Protein AF-A0A1V9V8P2-F1 (afdb_monomer_lite)

Secondary structure (DSSP, 8-state):
-------SS----B-IIIIIHHHHHTT---HHHHHHHHHHHHHTT--EEEEEEHHHHHHIIIII---HHHHHHHHHHHH-TTSEEEEEEEGGGBTSSSPPPHHHHHHHHHHHHHTT--EEEEE-TT--THHHHHHHHH-

pLDDT: mean 87.86, std 15.11, range [21.12, 96.44]

Sequence (139 aa):
MECETFTSGGRFFWRSFRDGFQSVFGGRVLMNDFFPAVEAARDAGITHFEFGGGARFQSLFFYLNENAFDMMDKFRSIVGPDANLQTLARGINTVMLDTGSRELIDLHAKMFAKHGTTTIRNFDALNDVQNLEYSAQCI

Radius of gyration: 15.53 Å; chains: 1; bounding box: 40×42×38 Å

Structure (mmCIF, N/CA/C/O backbone):
data_AF-A0A1V9V8P2-F1
#
_entry.id   AF-A0A1V9V8P2-F1
#
loop_
_atom_site.group_PDB
_atom_site.id
_atom_site.type_symbol
_atom_site.label_atom_id
_atom_site.label_alt_id
_atom_site.label_comp_id
_atom_site.label_asym_id
_atom_site.label_entity_id
_atom_site.label_seq_id
_atom_site.pdbx_PDB_ins_code
_atom_site.Cartn_x
_atom_site.Cartn_y
_atom_site.Cartn_z
_atom_site.occupancy
_atom_site.B_iso_or_equiv
_atom_site.auth_seq_id
_atom_site.auth_comp_id
_atom_site.auth_asym_id
_atom_site.auth_atom_id
_atom_site.pdbx_PDB_model_num
ATOM 1 N N . MET A 1 1 ? -25.149 -22.983 1.293 1.00 31.05 1 MET A N 1
ATOM 2 C CA . MET A 1 1 ? -23.988 -22.871 2.198 1.00 31.05 1 MET A CA 1
ATOM 3 C C . MET A 1 1 ? -22.923 -23.783 1.616 1.00 31.05 1 MET A C 1
ATOM 5 O O . MET A 1 1 ? -22.793 -24.921 2.038 1.00 31.05 1 MET A O 1
ATOM 9 N N . GLU A 1 2 ? -22.276 -23.339 0.540 1.00 21.12 2 GLU A N 1
ATOM 10 C CA . GLU A 1 2 ? -21.188 -24.092 -0.086 1.00 21.12 2 GLU A CA 1
ATOM 11 C C . GLU A 1 2 ? -19.892 -23.622 0.561 1.00 21.12 2 GLU A C 1
ATOM 13 O O . GLU A 1 2 ? -19.425 -22.505 0.358 1.00 21.12 2 GLU A O 1
ATOM 18 N N . CYS A 1 3 ? -19.386 -24.464 1.455 1.00 26.27 3 CYS A N 1
ATOM 19 C CA . CYS A 1 3 ? -18.026 -24.383 1.944 1.00 26.27 3 CYS A CA 1
ATOM 20 C C . CYS A 1 3 ? -17.151 -24.932 0.815 1.00 26.27 3 CYS A C 1
ATOM 22 O O . CYS A 1 3 ? -16.982 -26.145 0.700 1.00 26.27 3 CYS A O 1
ATOM 24 N N . GLU A 1 4 ? -16.677 -24.056 -0.073 1.00 28.08 4 GLU A N 1
ATOM 25 C CA . GLU A 1 4 ? -15.700 -24.451 -1.083 1.00 28.08 4 GLU A CA 1
ATOM 26 C C . GLU A 1 4 ? -14.378 -24.783 -0.388 1.00 28.08 4 GLU A C 1
ATOM 28 O O . GLU A 1 4 ? -13.627 -23.941 0.110 1.00 28.08 4 GLU A O 1
ATOM 33 N N . THR A 1 5 ? -14.147 -26.084 -0.311 1.00 28.73 5 THR A N 1
ATOM 34 C CA . THR A 1 5 ? -12.956 -26.749 0.183 1.00 28.73 5 THR A CA 1
ATOM 35 C C . THR A 1 5 ? -11.720 -26.365 -0.628 1.00 28.73 5 THR A C 1
ATOM 37 O O . THR A 1 5 ? -11.686 -26.542 -1.841 1.00 28.73 5 THR A O 1
ATOM 40 N N . PHE A 1 6 ? -10.696 -25.889 0.086 1.00 37.09 6 PHE A N 1
ATOM 41 C CA . PHE A 1 6 ? -9.257 -26.019 -0.187 1.00 37.09 6 PHE A CA 1
ATOM 42 C C . PHE A 1 6 ? -8.858 -26.572 -1.574 1.00 37.09 6 PHE A C 1
ATOM 44 O O . PHE A 1 6 ? -8.771 -27.781 -1.779 1.00 37.09 6 PHE A O 1
ATOM 51 N N . THR A 1 7 ? -8.477 -25.681 -2.493 1.00 39.59 7 THR A N 1
ATOM 52 C CA . THR A 1 7 ? -7.668 -26.034 -3.669 1.00 39.59 7 THR A CA 1
ATOM 53 C C . THR A 1 7 ? -6.216 -26.284 -3.249 1.00 39.59 7 THR A C 1
ATOM 55 O O . THR A 1 7 ? -5.583 -25.440 -2.613 1.00 39.59 7 THR A O 1
ATOM 58 N N . SER A 1 8 ? -5.688 -27.443 -3.627 1.00 41.25 8 SER A N 1
ATOM 59 C CA . SER A 1 8 ? -4.397 -28.054 -3.278 1.00 41.25 8 SER A CA 1
ATOM 60 C C . SER A 1 8 ? -3.145 -27.392 -3.888 1.00 41.25 8 SER A C 1
ATOM 62 O O . SER A 1 8 ? -2.219 -28.079 -4.313 1.00 41.25 8 SER A O 1
ATOM 64 N N . GLY A 1 9 ? -3.087 -26.062 -3.932 1.00 50.06 9 GLY A N 1
ATOM 65 C CA . GLY A 1 9 ? -1.909 -25.292 -4.336 1.00 50.06 9 GLY A CA 1
ATOM 66 C C . GLY A 1 9 ? -1.743 -24.109 -3.391 1.00 50.06 9 GLY A C 1
ATOM 67 O O . GLY A 1 9 ? -2.689 -23.347 -3.194 1.00 50.06 9 GLY A O 1
ATOM 68 N N . GLY A 1 10 ? -0.579 -23.969 -2.753 1.00 58.97 10 GLY A N 1
ATOM 69 C CA . GLY A 1 10 ? -0.328 -22.845 -1.852 1.00 58.97 10 GLY A CA 1
ATOM 70 C C . GLY A 1 10 ? -0.556 -21.520 -2.581 1.00 58.97 10 GLY A C 1
ATOM 71 O O . GLY A 1 10 ? 0.071 -21.265 -3.606 1.00 58.97 10 GLY A O 1
ATOM 72 N N . ARG A 1 11 ? -1.460 -20.676 -2.071 1.00 69.81 11 ARG A N 1
ATOM 73 C CA . ARG A 1 11 ? -1.644 -19.320 -2.598 1.00 69.81 11 ARG A CA 1
ATOM 74 C C . ARG A 1 11 ? -0.435 -18.482 -2.202 1.00 69.81 11 ARG A C 1
ATOM 76 O O . ARG A 1 11 ? -0.180 -18.284 -1.014 1.00 69.81 11 ARG A O 1
ATOM 83 N N . PHE A 1 12 ? 0.327 -18.036 -3.195 1.00 79.94 12 PHE A N 1
ATOM 84 C CA . PHE A 1 12 ? 1.513 -17.223 -2.969 1.00 79.94 12 PHE A CA 1
ATOM 85 C C . PHE A 1 12 ? 1.134 -15.748 -2.851 1.00 79.94 12 PHE A C 1
ATOM 87 O O . PHE A 1 12 ? 0.399 -15.217 -3.679 1.00 79.94 12 PHE A O 1
ATOM 94 N N . PHE A 1 13 ? 1.667 -15.093 -1.825 1.00 84.75 13 PHE A N 1
ATOM 95 C CA . PHE A 1 13 ? 1.448 -13.680 -1.547 1.00 84.75 13 PHE A CA 1
ATOM 96 C C . PHE A 1 13 ? 2.728 -12.891 -1.833 1.00 84.75 13 PHE A C 1
ATOM 98 O O . PHE A 1 13 ? 3.738 -13.053 -1.140 1.00 84.75 13 PHE A O 1
ATOM 105 N N . TRP A 1 14 ? 2.695 -12.037 -2.856 1.00 89.19 14 TRP A N 1
ATOM 106 C CA . TRP A 1 14 ? 3.872 -11.314 -3.328 1.00 89.19 14 TRP A CA 1
ATOM 107 C C . TRP A 1 14 ? 4.091 -10.005 -2.563 1.00 89.19 14 TRP A C 1
ATOM 109 O O . TRP A 1 14 ? 3.332 -9.052 -2.715 1.00 89.19 14 TRP A O 1
ATOM 119 N N . ARG A 1 15 ? 5.160 -9.940 -1.758 1.00 89.94 15 ARG A N 1
ATOM 120 C CA . ARG A 1 15 ? 5.455 -8.807 -0.854 1.00 89.94 15 ARG A CA 1
ATOM 121 C C . ARG A 1 15 ? 6.522 -7.829 -1.338 1.00 89.94 15 ARG A C 1
ATOM 123 O O . ARG A 1 15 ? 6.756 -6.809 -0.687 1.00 89.94 15 ARG A O 1
ATOM 130 N N . SER A 1 16 ? 7.202 -8.125 -2.444 1.00 89.69 16 SER A N 1
ATOM 131 C CA . SER A 1 16 ? 8.405 -7.382 -2.846 1.00 89.69 16 SER A CA 1
ATOM 132 C C . SER A 1 16 ? 8.141 -5.888 -3.059 1.00 89.69 16 SER A C 1
ATOM 134 O O . SER A 1 16 ? 8.983 -5.070 -2.700 1.00 89.69 16 SER A O 1
ATOM 136 N N . PHE A 1 17 ? 6.950 -5.527 -3.551 1.00 90.00 17 PHE A N 1
ATOM 137 C CA . PHE A 1 17 ? 6.578 -4.142 -3.862 1.00 90.00 17 PHE A CA 1
ATOM 138 C C . PHE A 1 17 ? 6.186 -3.288 -2.642 1.00 90.00 17 PHE A C 1
ATOM 140 O O . PHE A 1 17 ? 6.031 -2.074 -2.775 1.00 90.00 17 PHE A O 1
ATOM 147 N N . ARG A 1 18 ? 6.064 -3.885 -1.447 1.00 92.31 18 ARG A N 1
ATOM 148 C CA . ARG A 1 18 ? 5.777 -3.169 -0.192 1.00 92.31 18 ARG A CA 1
ATOM 149 C C . ARG A 1 18 ? 6.821 -3.492 0.867 1.00 92.31 18 ARG A C 1
ATOM 151 O O . ARG A 1 18 ? 7.690 -2.665 1.135 1.00 92.31 18 ARG A O 1
ATOM 158 N N . ASP A 1 19 ? 6.744 -4.682 1.458 1.00 89.94 19 ASP A N 1
ATOM 159 C CA . ASP A 1 19 ? 7.644 -5.125 2.529 1.00 89.94 19 ASP A CA 1
ATOM 160 C C . ASP A 1 19 ? 9.093 -5.193 2.036 1.00 89.94 19 ASP A C 1
ATOM 162 O O . ASP A 1 19 ? 9.989 -4.663 2.681 1.00 89.94 19 ASP A O 1
ATOM 166 N N . GLY A 1 20 ? 9.312 -5.745 0.836 1.00 90.38 20 GLY A N 1
ATOM 167 C CA . GLY A 1 20 ? 10.650 -5.859 0.247 1.00 90.38 20 GLY A CA 1
ATOM 168 C C . GLY A 1 20 ? 11.336 -4.501 0.080 1.00 90.38 20 GLY A C 1
ATOM 169 O O . GLY A 1 20 ? 12.452 -4.299 0.561 1.00 90.38 20 GLY A O 1
ATOM 170 N N . PHE A 1 21 ? 10.650 -3.534 -0.535 1.00 91.69 21 PHE A N 1
ATOM 171 C CA . PHE A 1 21 ? 11.172 -2.172 -0.681 1.00 91.69 21 PHE A CA 1
ATOM 172 C C . PHE A 1 21 ? 11.386 -1.466 0.654 1.00 91.69 21 PHE A C 1
ATOM 174 O O . PHE A 1 21 ? 12.381 -0.756 0.814 1.00 91.69 21 PHE A O 1
ATOM 181 N N . GLN A 1 22 ? 10.485 -1.657 1.616 1.00 90.69 22 GLN A N 1
ATOM 182 C CA . GLN A 1 22 ? 10.629 -1.078 2.947 1.00 90.69 22 GLN A CA 1
ATOM 183 C C . GLN A 1 22 ? 11.860 -1.632 3.675 1.00 90.69 22 GLN A C 1
ATOM 185 O O . GLN A 1 22 ? 12.604 -0.856 4.271 1.00 90.69 22 GLN A O 1
ATOM 190 N N . SER A 1 23 ? 12.105 -2.941 3.593 1.00 91.62 23 SER A N 1
ATOM 191 C CA . SER A 1 23 ? 13.230 -3.593 4.266 1.00 91.62 23 SER A CA 1
ATOM 192 C C . SER A 1 23 ? 14.585 -3.282 3.631 1.00 91.62 23 SER A C 1
ATOM 194 O O . SER A 1 23 ? 15.557 -3.102 4.357 1.00 91.62 23 SER A O 1
ATOM 196 N N . VAL A 1 24 ? 14.668 -3.228 2.298 1.00 92.56 24 VAL A N 1
ATOM 197 C CA . VAL A 1 24 ? 15.956 -3.109 1.586 1.00 92.56 24 VAL A CA 1
ATOM 198 C C . VAL A 1 24 ? 16.307 -1.658 1.255 1.00 92.56 24 VAL A C 1
ATOM 200 O O . VAL A 1 24 ? 17.458 -1.254 1.390 1.00 92.56 24 VAL A O 1
ATOM 203 N N . PHE A 1 25 ? 15.320 -0.859 0.848 1.00 90.12 25 PHE A N 1
ATOM 204 C CA . PHE A 1 25 ? 15.527 0.498 0.328 1.00 90.12 25 PHE A CA 1
ATOM 205 C C . PHE A 1 25 ? 14.875 1.579 1.199 1.00 90.12 25 PHE A C 1
ATOM 207 O O . PHE A 1 25 ? 14.740 2.730 0.779 1.00 90.12 25 PHE A O 1
ATOM 214 N N . GLY A 1 26 ? 14.398 1.222 2.397 1.00 89.06 26 GLY A N 1
ATOM 215 C CA . GLY A 1 26 ? 13.669 2.147 3.268 1.00 89.06 26 GLY A CA 1
ATOM 216 C C . GLY A 1 26 ? 12.382 2.693 2.634 1.00 89.06 26 GLY A C 1
ATOM 217 O O . GLY A 1 26 ? 11.951 3.793 2.969 1.00 89.06 26 GLY A O 1
ATOM 218 N N . GLY A 1 27 ? 11.798 1.967 1.673 1.00 87.00 27 GLY A N 1
ATOM 219 C CA . GLY A 1 27 ? 10.578 2.353 0.956 1.00 87.00 27 GLY A CA 1
ATOM 220 C C . GLY A 1 27 ? 10.782 3.387 -0.158 1.00 87.00 27 GLY A C 1
ATOM 221 O O . GLY A 1 27 ? 9.803 3.830 -0.756 1.00 87.00 27 GLY A O 1
ATOM 222 N N . ARG A 1 28 ? 12.029 3.768 -0.464 1.00 91.00 28 ARG A N 1
ATOM 223 C CA . ARG A 1 28 ? 12.374 4.851 -1.403 1.00 91.00 28 ARG A CA 1
ATOM 224 C C . ARG A 1 28 ? 12.619 4.336 -2.820 1.00 91.00 28 ARG A C 1
ATOM 226 O O . ARG A 1 28 ? 13.717 4.455 -3.349 1.00 91.00 28 ARG A O 1
ATOM 233 N N . VAL A 1 29 ? 11.592 3.743 -3.417 1.00 91.56 29 VAL A N 1
ATOM 234 C CA . VAL A 1 29 ? 11.633 3.273 -4.810 1.00 91.56 29 VAL A CA 1
ATOM 235 C C . VAL A 1 29 ? 10.651 4.105 -5.630 1.00 91.56 29 VAL A C 1
ATOM 237 O O . VAL A 1 29 ? 9.489 4.230 -5.240 1.00 91.56 29 VAL A O 1
ATOM 240 N N . LEU A 1 30 ? 11.113 4.703 -6.729 1.00 93.75 30 LEU A N 1
ATOM 241 C CA . LEU A 1 30 ? 10.276 5.523 -7.609 1.00 93.75 30 LEU A CA 1
ATOM 242 C C . LEU A 1 30 ? 9.262 4.658 -8.347 1.00 93.75 30 LEU A C 1
ATOM 244 O O . LEU A 1 30 ? 9.560 3.530 -8.738 1.00 93.75 30 LEU A O 1
ATOM 248 N N . MET A 1 31 ? 8.070 5.203 -8.574 1.00 92.56 31 MET A N 1
ATOM 249 C CA . MET A 1 31 ? 6.976 4.491 -9.234 1.00 92.56 31 MET A CA 1
ATOM 250 C C . MET A 1 31 ? 7.371 3.889 -10.588 1.00 92.56 31 MET A C 1
ATOM 252 O O . MET A 1 31 ? 7.152 2.706 -10.848 1.00 92.56 31 MET A O 1
ATOM 256 N N . ASN A 1 32 ? 7.985 4.699 -11.450 1.00 92.81 32 ASN A N 1
ATOM 257 C CA . ASN A 1 32 ? 8.293 4.296 -12.822 1.00 92.81 32 ASN A CA 1
ATOM 258 C C . ASN A 1 32 ? 9.398 3.235 -12.920 1.00 92.81 32 ASN A C 1
ATOM 260 O O . ASN A 1 32 ? 9.444 2.527 -13.922 1.00 92.81 32 ASN A O 1
ATOM 264 N N . ASP A 1 33 ? 10.222 3.077 -11.883 1.00 93.62 33 ASP A N 1
ATOM 265 C CA . ASP A 1 33 ? 11.332 2.123 -11.895 1.00 93.62 33 ASP A CA 1
ATOM 266 C C . ASP A 1 33 ? 10.858 0.682 -11.667 1.00 93.62 33 ASP A C 1
ATOM 268 O O . ASP A 1 33 ? 11.450 -0.254 -12.203 1.00 93.62 33 ASP A O 1
ATOM 272 N N . PHE A 1 34 ? 9.784 0.474 -10.891 1.00 93.12 34 PHE A N 1
ATOM 273 C CA . PHE A 1 34 ? 9.319 -0.877 -10.552 1.00 93.12 34 PHE A CA 1
ATOM 274 C C . PHE A 1 34 ? 8.065 -1.329 -11.302 1.00 93.12 34 PHE A C 1
ATOM 276 O O . PHE A 1 34 ? 7.790 -2.528 -11.320 1.00 93.12 34 PHE A O 1
ATOM 283 N N . PHE A 1 35 ? 7.306 -0.436 -11.945 1.00 95.19 35 PHE A N 1
ATOM 284 C CA . PHE A 1 35 ? 6.120 -0.846 -12.709 1.00 95.19 35 PHE A CA 1
ATOM 285 C C . PHE A 1 35 ? 6.380 -1.897 -13.802 1.00 95.19 35 PHE A C 1
ATOM 287 O O . PHE A 1 35 ? 5.557 -2.808 -13.906 1.00 95.19 35 PHE A O 1
ATOM 294 N N . PRO A 1 36 ? 7.509 -1.883 -14.542 1.00 95.19 36 PRO A N 1
ATOM 295 C CA . PRO A 1 36 ? 7.827 -2.976 -15.464 1.00 95.19 36 PRO A CA 1
ATOM 296 C C . PRO A 1 36 ? 7.921 -4.343 -14.765 1.00 95.19 36 PRO A C 1
ATOM 298 O O . PRO A 1 36 ? 7.525 -5.365 -15.318 1.00 95.19 36 PRO A O 1
ATOM 301 N N . ALA A 1 37 ? 8.392 -4.373 -13.513 1.00 94.19 37 ALA A N 1
ATOM 302 C CA . ALA A 1 37 ? 8.437 -5.597 -12.719 1.00 94.19 37 ALA A CA 1
ATOM 303 C C . ALA A 1 37 ? 7.045 -6.031 -12.224 1.00 94.19 37 ALA A C 1
ATOM 305 O O . ALA A 1 37 ? 6.810 -7.225 -12.054 1.00 94.19 37 ALA A O 1
ATOM 306 N N . VAL A 1 38 ? 6.117 -5.091 -12.005 1.00 94.56 38 VAL A N 1
ATOM 307 C CA . VAL A 1 38 ? 4.710 -5.404 -11.681 1.00 94.56 38 VAL A CA 1
ATOM 308 C C . VAL A 1 38 ? 4.025 -6.063 -12.873 1.00 94.56 38 VAL A C 1
ATOM 310 O O . VAL A 1 38 ? 3.334 -7.063 -12.698 1.00 94.56 38 VAL A O 1
ATOM 313 N N . GLU A 1 39 ? 4.254 -5.543 -14.078 1.00 94.50 39 GLU A N 1
ATOM 314 C CA . GLU A 1 39 ? 3.734 -6.136 -15.311 1.00 94.50 39 GLU A CA 1
ATOM 315 C C . GLU A 1 39 ? 4.280 -7.552 -15.524 1.00 94.50 39 GLU A C 1
ATOM 317 O O . GLU A 1 39 ? 3.504 -8.492 -15.677 1.00 94.50 39 GLU A O 1
ATOM 322 N N . ALA A 1 40 ? 5.597 -7.735 -15.396 1.00 94.88 40 ALA A N 1
ATOM 323 C CA . ALA A 1 40 ? 6.206 -9.060 -15.473 1.00 94.88 40 ALA A CA 1
ATOM 324 C C . ALA A 1 40 ? 5.645 -10.030 -14.414 1.00 94.88 40 ALA A C 1
ATOM 326 O O . ALA A 1 40 ? 5.447 -11.211 -14.693 1.00 94.88 40 ALA A O 1
ATOM 327 N N . ALA A 1 41 ? 5.363 -9.546 -13.199 1.00 93.00 41 ALA A N 1
ATOM 328 C CA . ALA A 1 41 ? 4.777 -10.357 -12.134 1.00 93.00 41 ALA A CA 1
ATOM 329 C C . ALA A 1 41 ? 3.326 -10.771 -12.439 1.00 93.00 41 ALA A C 1
ATOM 331 O O . ALA A 1 41 ? 2.956 -11.920 -12.190 1.00 93.00 41 ALA A O 1
ATOM 332 N N . ARG A 1 42 ? 2.518 -9.865 -13.005 1.00 93.00 42 ARG A N 1
ATOM 333 C CA . ARG A 1 42 ? 1.174 -10.181 -13.512 1.00 93.00 42 ARG A CA 1
ATOM 334 C C . ARG A 1 42 ? 1.246 -11.247 -14.602 1.00 93.00 42 ARG A C 1
ATOM 336 O O . ARG A 1 42 ? 0.527 -12.237 -14.524 1.00 93.00 42 ARG A O 1
ATOM 343 N N . ASP A 1 43 ? 2.123 -11.067 -15.586 1.00 92.69 43 ASP A N 1
ATOM 344 C CA . ASP A 1 43 ? 2.257 -11.984 -16.724 1.00 92.69 43 ASP A CA 1
ATOM 345 C C . ASP A 1 43 ? 2.766 -13.370 -16.290 1.00 92.69 43 ASP A C 1
ATOM 347 O O . ASP A 1 43 ? 2.419 -14.385 -16.892 1.00 92.69 43 ASP A O 1
ATOM 351 N N . ALA A 1 44 ? 3.514 -13.435 -15.183 1.00 91.56 44 ALA A N 1
ATOM 352 C CA . ALA A 1 44 ? 3.904 -14.679 -14.522 1.00 91.56 44 ALA A CA 1
ATOM 353 C C . ALA A 1 44 ? 2.756 -15.375 -13.755 1.00 91.56 44 ALA A C 1
ATOM 355 O O . ALA A 1 44 ? 2.973 -16.428 -13.153 1.00 91.56 44 ALA A O 1
ATOM 356 N N . GLY A 1 45 ? 1.544 -14.811 -13.754 1.00 91.00 45 GLY A N 1
ATOM 357 C CA . GLY A 1 45 ? 0.358 -15.389 -13.121 1.00 91.00 45 GLY A CA 1
ATOM 358 C C . GLY A 1 45 ? 0.220 -15.092 -11.626 1.00 91.00 45 GLY A C 1
ATOM 359 O O . GLY A 1 45 ? -0.547 -15.767 -10.939 1.00 91.00 45 GLY A O 1
ATOM 360 N N . ILE A 1 46 ? 0.947 -14.104 -11.091 1.00 91.12 46 ILE A N 1
ATOM 361 C CA . ILE A 1 46 ? 0.763 -13.678 -9.699 1.00 91.12 46 ILE A CA 1
ATOM 362 C C . ILE A 1 46 ? -0.538 -12.882 -9.597 1.00 91.12 46 ILE A C 1
ATOM 364 O O . ILE A 1 46 ? -0.741 -11.903 -10.310 1.00 91.12 46 ILE A O 1
ATOM 368 N N . THR A 1 47 ? -1.406 -13.284 -8.670 1.00 91.62 47 THR A N 1
ATOM 369 C CA . THR A 1 47 ? -2.725 -12.666 -8.473 1.00 91.62 47 THR A CA 1
ATOM 370 C C . THR A 1 47 ? -2.903 -12.023 -7.103 1.00 91.62 47 THR A C 1
ATOM 372 O O . THR A 1 47 ? -3.887 -11.323 -6.901 1.00 91.62 47 THR A O 1
ATOM 375 N N . HIS A 1 48 ? -1.974 -12.210 -6.157 1.00 94.00 48 HIS A N 1
ATOM 376 C CA . HIS A 1 48 ? -2.057 -11.626 -4.813 1.00 94.00 48 HIS A CA 1
ATOM 377 C C . HIS A 1 48 ? -0.811 -10.800 -4.498 1.00 94.00 48 HIS A C 1
ATOM 379 O O . HIS A 1 48 ? 0.279 -11.343 -4.306 1.00 94.00 48 HIS A O 1
ATOM 385 N N . PHE A 1 49 ? -0.989 -9.482 -4.407 1.00 94.69 49 PHE A N 1
ATOM 386 C CA . PHE A 1 49 ? 0.090 -8.522 -4.200 1.00 94.69 49 PHE A CA 1
ATOM 387 C C . PHE A 1 49 ? -0.072 -7.743 -2.902 1.00 94.69 49 PHE A C 1
ATOM 389 O O . PHE A 1 49 ? -1.162 -7.299 -2.550 1.00 94.69 49 PHE A O 1
ATOM 396 N N . GLU A 1 50 ? 1.049 -7.495 -2.236 1.00 93.25 50 GLU A N 1
ATOM 397 C CA . GLU A 1 50 ? 1.187 -6.397 -1.295 1.00 93.25 50 GLU A CA 1
ATOM 398 C C . GLU A 1 50 ? 1.745 -5.180 -2.020 1.00 93.25 50 GLU A C 1
ATOM 400 O O . GLU A 1 50 ? 2.894 -5.190 -2.464 1.00 93.25 50 GLU A O 1
ATOM 405 N N . PHE A 1 51 ? 0.932 -4.137 -2.150 1.00 91.38 51 PHE A N 1
ATOM 406 C CA . PHE A 1 51 ? 1.242 -3.036 -3.067 1.00 91.38 51 PHE A CA 1
ATOM 407 C C . PHE A 1 51 ? 1.309 -1.664 -2.389 1.00 91.38 51 PHE A C 1
ATOM 409 O O . PHE A 1 51 ? 1.903 -0.740 -2.936 1.00 91.38 51 PHE A O 1
ATOM 416 N N . GLY A 1 52 ? 0.740 -1.517 -1.187 1.00 88.12 52 GLY A N 1
ATOM 417 C CA . GLY A 1 52 ? 0.604 -0.211 -0.547 1.00 88.12 52 GLY A CA 1
ATOM 418 C C . GLY A 1 52 ? 0.365 -0.252 0.961 1.00 88.12 52 GLY A C 1
ATOM 419 O O . GLY A 1 52 ? 0.440 -1.297 1.610 1.00 88.12 52 GLY A O 1
ATOM 420 N N . GLY A 1 53 ? 0.077 0.922 1.524 1.00 86.25 53 GLY A N 1
ATOM 421 C CA . GLY A 1 53 ? -0.037 1.124 2.970 1.00 86.25 53 GLY A CA 1
ATOM 422 C C . GLY A 1 53 ? 1.317 1.181 3.685 1.00 86.25 53 GLY A C 1
ATOM 423 O O . GLY A 1 53 ? 2.366 1.358 3.056 1.00 86.25 53 GLY A O 1
ATOM 424 N N . GLY A 1 54 ? 1.288 1.056 5.015 1.00 84.25 54 GLY A N 1
ATOM 425 C CA . GLY A 1 54 ? 2.474 1.140 5.873 1.00 84.25 54 GLY A CA 1
ATOM 426 C C . GLY A 1 54 ? 3.369 2.353 5.584 1.00 84.25 54 GLY A C 1
ATOM 427 O O . GLY A 1 54 ? 2.894 3.438 5.240 1.00 84.25 54 GLY A O 1
ATOM 428 N N . ALA A 1 55 ? 4.688 2.155 5.672 1.00 87.25 55 ALA A N 1
ATOM 429 C CA . ALA A 1 55 ? 5.655 3.214 5.383 1.00 87.25 55 ALA A CA 1
ATOM 430 C C . ALA A 1 55 ? 5.713 3.572 3.890 1.00 87.25 55 ALA A C 1
ATOM 432 O O . ALA A 1 55 ? 6.168 4.662 3.544 1.00 87.25 55 ALA A O 1
ATOM 433 N N . ARG A 1 56 ? 5.234 2.691 2.994 1.00 90.12 56 ARG A N 1
ATOM 434 C CA . ARG A 1 56 ? 5.223 2.985 1.559 1.00 90.12 56 ARG A CA 1
ATOM 435 C C . ARG A 1 56 ? 4.329 4.186 1.278 1.00 90.12 56 ARG A C 1
ATOM 437 O O . ARG A 1 56 ? 4.811 5.120 0.654 1.00 90.12 56 ARG A O 1
ATOM 444 N N . PHE A 1 57 ? 3.112 4.225 1.823 1.00 92.25 57 PHE A N 1
ATOM 445 C CA . PHE A 1 57 ? 2.203 5.369 1.660 1.00 92.25 57 PHE A CA 1
ATOM 446 C C . PHE A 1 57 ? 2.872 6.706 2.031 1.00 92.25 57 PHE A C 1
ATOM 448 O O . PHE A 1 57 ? 2.818 7.664 1.268 1.00 92.25 57 PHE A O 1
ATOM 455 N N . GLN A 1 58 ? 3.583 6.746 3.159 1.00 92.00 58 GLN A N 1
ATOM 456 C CA . GLN A 1 58 ? 4.274 7.945 3.647 1.00 92.00 58 GLN A CA 1
ATOM 457 C C . GLN A 1 58 ? 5.517 8.296 2.815 1.00 92.00 58 GLN A C 1
ATOM 459 O O . GLN A 1 58 ? 5.791 9.468 2.566 1.00 92.00 58 GLN A O 1
ATOM 464 N N . SER A 1 59 ? 6.269 7.288 2.361 1.00 92.56 59 SER A N 1
ATOM 465 C CA . SER A 1 59 ? 7.530 7.488 1.640 1.00 92.56 59 SER A CA 1
ATOM 466 C C . SER A 1 59 ? 7.372 8.255 0.326 1.00 92.56 59 SER A C 1
ATOM 468 O O . SER A 1 59 ? 8.253 9.049 -0.010 1.00 92.56 59 SER A O 1
ATOM 470 N N . LEU A 1 60 ? 6.251 8.061 -0.386 1.00 92.88 60 LEU A N 1
ATOM 471 C CA . LEU A 1 60 ? 5.978 8.778 -1.633 1.00 92.88 60 LEU A CA 1
ATOM 472 C C . LEU A 1 60 ? 5.857 10.283 -1.375 1.00 92.88 60 LEU A C 1
ATOM 474 O O . LEU A 1 60 ? 6.503 11.071 -2.063 1.00 92.88 60 LEU A O 1
ATOM 478 N N . PHE A 1 61 ? 5.129 10.666 -0.324 1.00 92.31 61 PHE A N 1
ATOM 479 C CA . PHE A 1 61 ? 4.953 12.068 0.045 1.00 92.31 61 PHE A CA 1
ATOM 480 C C . PHE A 1 61 ? 6.219 12.689 0.645 1.00 92.31 61 PHE A C 1
ATOM 482 O O . PHE A 1 61 ? 6.567 13.813 0.304 1.00 92.31 61 PHE A O 1
ATOM 489 N N . PHE A 1 62 ? 6.920 11.980 1.534 1.00 92.62 62 PHE A N 1
ATOM 490 C CA . PHE A 1 62 ? 8.047 12.563 2.273 1.00 92.62 62 PHE A CA 1
ATOM 491 C C . PHE A 1 62 ? 9.352 12.625 1.485 1.00 92.62 62 PHE A C 1
ATOM 493 O O . PHE A 1 62 ? 10.145 13.537 1.710 1.00 92.62 62 PHE A O 1
ATOM 500 N N 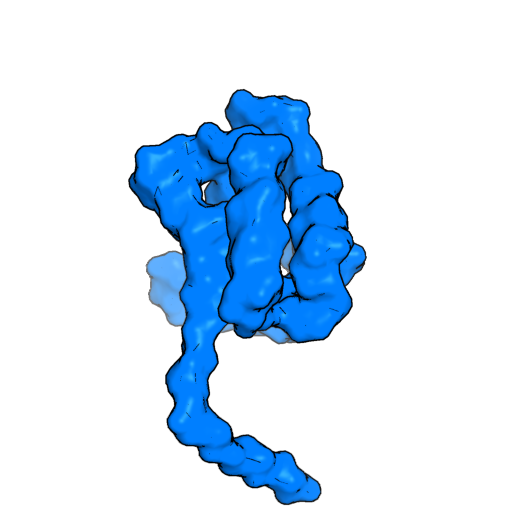. TYR A 1 63 ? 9.611 11.647 0.613 1.00 93.00 63 TYR A N 1
ATOM 501 C CA . TYR A 1 63 ? 10.941 11.476 0.018 1.00 93.00 63 TYR A CA 1
ATOM 502 C C . TYR A 1 63 ? 10.954 11.523 -1.501 1.00 93.00 63 TYR A C 1
ATOM 504 O O . TYR A 1 63 ? 11.976 11.892 -2.071 1.00 93.00 63 TYR A O 1
ATOM 512 N N . LEU A 1 64 ? 9.863 11.119 -2.151 1.00 93.25 64 LEU A N 1
ATOM 513 C CA . LEU A 1 64 ? 9.838 10.958 -3.606 1.00 93.25 64 LEU A CA 1
ATOM 514 C C . LEU A 1 64 ? 9.066 12.075 -4.312 1.00 93.25 64 LEU A C 1
ATOM 516 O O . LEU A 1 64 ? 9.188 12.210 -5.524 1.00 93.25 64 LEU A O 1
ATOM 520 N N . ASN A 1 65 ? 8.321 12.894 -3.559 1.00 93.69 65 ASN A N 1
ATOM 521 C CA . ASN A 1 65 ? 7.422 13.915 -4.097 1.00 93.69 65 ASN A CA 1
ATOM 522 C C . ASN A 1 65 ? 6.417 13.319 -5.107 1.00 93.69 65 ASN A C 1
ATOM 524 O O . ASN A 1 65 ? 6.119 13.903 -6.147 1.00 93.69 65 ASN A O 1
ATOM 528 N N . GLU A 1 66 ? 5.925 12.121 -4.788 1.00 94.88 66 GLU A N 1
ATOM 529 C CA . GLU A 1 66 ? 4.967 11.343 -5.571 1.00 94.88 66 GLU A CA 1
ATOM 530 C C . GLU A 1 66 ? 3.642 11.220 -4.802 1.00 94.88 66 GLU A C 1
ATOM 532 O O . GLU A 1 66 ? 3.609 11.270 -3.570 1.00 94.88 66 GLU A O 1
ATOM 537 N N . ASN A 1 67 ? 2.531 11.028 -5.515 1.00 94.62 67 ASN A N 1
ATOM 538 C CA . ASN A 1 67 ? 1.224 10.819 -4.898 1.00 94.62 67 ASN A CA 1
ATOM 539 C C . ASN A 1 67 ? 0.952 9.320 -4.695 1.00 94.62 67 ASN A C 1
ATOM 541 O O . ASN A 1 67 ? 0.996 8.529 -5.639 1.00 94.62 67 ASN A O 1
ATOM 545 N N . ALA A 1 68 ? 0.639 8.928 -3.458 1.00 94.12 68 ALA A N 1
ATOM 546 C CA . ALA A 1 68 ? 0.350 7.538 -3.123 1.00 94.12 68 ALA A CA 1
ATOM 547 C C . ALA A 1 68 ? -0.918 6.986 -3.789 1.00 94.12 68 ALA A C 1
ATOM 549 O O . ALA A 1 68 ? -0.940 5.811 -4.144 1.00 94.12 68 ALA A O 1
ATOM 550 N N . PHE A 1 69 ? -1.947 7.807 -3.991 1.00 95.38 69 PHE A N 1
ATOM 551 C CA . PHE A 1 69 ? -3.180 7.368 -4.640 1.00 95.38 69 PHE A CA 1
ATOM 552 C C . PHE A 1 69 ? -2.982 7.144 -6.143 1.00 95.38 69 PHE A C 1
ATOM 554 O O . PHE A 1 69 ? -3.425 6.122 -6.660 1.00 95.38 69 PHE A O 1
ATOM 561 N N . ASP A 1 70 ? -2.205 8.001 -6.812 1.00 96.00 70 ASP A N 1
ATOM 562 C CA . ASP A 1 70 ? -1.842 7.807 -8.225 1.00 96.00 70 ASP A CA 1
ATOM 563 C C . ASP A 1 70 ? -1.038 6.509 -8.417 1.00 96.00 70 ASP A C 1
ATOM 565 O O . ASP A 1 70 ? -1.231 5.777 -9.390 1.00 96.00 70 ASP A O 1
ATOM 569 N N . MET A 1 71 ? -0.162 6.186 -7.456 1.00 95.38 71 MET A N 1
ATOM 570 C CA . MET A 1 71 ? 0.563 4.914 -7.430 1.00 95.38 71 MET A CA 1
ATOM 571 C C . MET A 1 71 ? -0.394 3.728 -7.337 1.00 95.38 71 MET A C 1
ATOM 573 O O . MET A 1 71 ? -0.247 2.769 -8.093 1.00 95.38 71 MET A O 1
ATOM 577 N N . MET A 1 72 ? -1.375 3.796 -6.432 1.00 95.62 72 MET A N 1
ATOM 578 C CA . MET A 1 72 ? -2.365 2.738 -6.237 1.00 95.62 72 MET A CA 1
ATOM 579 C C . MET A 1 72 ? -3.215 2.519 -7.493 1.00 95.62 72 MET A C 1
ATOM 581 O O . MET A 1 72 ? -3.351 1.378 -7.940 1.00 95.62 72 MET A O 1
ATOM 585 N N . ASP A 1 73 ? -3.703 3.598 -8.108 1.00 96.44 73 ASP A N 1
ATOM 586 C CA . ASP A 1 73 ? -4.509 3.541 -9.332 1.00 96.44 73 ASP A CA 1
ATOM 587 C C . ASP A 1 73 ? -3.713 2.959 -10.504 1.00 96.44 73 ASP A C 1
ATOM 589 O O . ASP A 1 73 ? -4.203 2.089 -11.231 1.00 96.44 73 ASP A O 1
ATOM 593 N N . LYS A 1 74 ? -2.450 3.377 -10.662 1.00 96.06 74 LYS A N 1
ATOM 594 C CA . LYS A 1 74 ? -1.563 2.839 -11.699 1.00 96.06 74 LYS A CA 1
ATOM 595 C C . LYS A 1 74 ? -1.173 1.386 -11.432 1.00 96.06 74 LYS A C 1
ATOM 597 O O . LYS A 1 74 ? -1.087 0.598 -12.368 1.00 96.06 74 LYS A O 1
ATOM 602 N N . PHE A 1 75 ? -0.983 0.991 -10.175 1.00 96.44 75 PHE A N 1
ATOM 603 C CA . PHE A 1 75 ? -0.741 -0.411 -9.834 1.00 96.44 75 PHE A CA 1
ATOM 604 C C . PHE A 1 75 ? -1.949 -1.269 -10.224 1.00 96.44 75 PHE A C 1
ATOM 606 O O . PHE A 1 75 ? -1.783 -2.281 -10.906 1.00 96.44 75 PHE A O 1
ATOM 613 N N . ARG A 1 76 ? -3.166 -0.838 -9.857 1.00 95.75 76 ARG A N 1
ATOM 614 C CA . ARG A 1 76 ? -4.421 -1.514 -10.214 1.00 95.75 76 ARG A CA 1
ATOM 615 C C . ARG A 1 76 ? -4.617 -1.603 -11.728 1.00 95.75 76 ARG A C 1
ATOM 617 O O . ARG A 1 76 ? -5.031 -2.657 -12.207 1.00 95.75 76 ARG A O 1
ATOM 624 N N . SER A 1 77 ? -4.307 -0.549 -12.482 1.00 96.31 77 SER A N 1
ATOM 625 C CA . SER A 1 77 ? -4.436 -0.580 -13.943 1.00 96.31 77 SER A CA 1
ATOM 626 C C . SER A 1 77 ? -3.476 -1.575 -14.600 1.00 96.31 77 SER A C 1
ATOM 628 O O . SER A 1 77 ? -3.857 -2.222 -15.572 1.00 96.31 77 SER A O 1
ATOM 630 N N . ILE A 1 78 ? -2.273 -1.756 -14.043 1.00 95.75 78 ILE A N 1
ATOM 631 C CA . ILE A 1 78 ? -1.302 -2.740 -14.535 1.00 95.75 78 ILE A CA 1
ATOM 632 C C . ILE A 1 78 ? -1.774 -4.160 -14.226 1.00 95.75 78 ILE A C 1
ATOM 634 O O . ILE A 1 78 ? -1.845 -4.975 -15.142 1.00 95.75 78 ILE A O 1
ATOM 638 N N . VAL A 1 79 ? -2.104 -4.474 -12.966 1.00 95.12 79 VAL A N 1
ATOM 639 C CA . VAL A 1 79 ? -2.421 -5.860 -12.562 1.00 95.12 79 VAL A CA 1
ATOM 640 C C . VAL A 1 79 ? -3.818 -6.334 -12.968 1.00 95.12 79 VAL A C 1
ATOM 642 O O . VAL A 1 79 ? -4.069 -7.536 -12.980 1.00 95.12 79 VAL A O 1
ATOM 645 N N . GLY A 1 80 ? -4.722 -5.413 -13.307 1.00 93.88 80 GLY A N 1
ATOM 646 C CA . GLY A 1 80 ? -6.100 -5.718 -13.687 1.00 93.88 80 GLY A CA 1
ATOM 647 C C . GLY A 1 80 ? -7.056 -5.868 -12.494 1.00 93.88 80 GLY A C 1
ATOM 648 O O . GLY A 1 80 ? -6.633 -5.819 -11.336 1.00 93.88 80 GLY A O 1
ATOM 649 N N . PRO A 1 81 ? -8.369 -6.010 -12.748 1.00 93.00 81 PRO A N 1
ATOM 650 C CA . PRO A 1 81 ? -9.405 -6.030 -11.710 1.00 93.00 81 PRO A CA 1
ATOM 651 C C . PRO A 1 81 ? -9.395 -7.301 -10.849 1.00 93.00 81 PRO A C 1
ATOM 653 O O . PRO A 1 81 ? -9.737 -7.233 -9.672 1.00 93.00 81 PRO A O 1
ATOM 656 N N . ASP A 1 82 ? -8.945 -8.429 -11.400 1.00 91.50 82 ASP A N 1
ATOM 657 C CA . ASP A 1 82 ? -9.028 -9.740 -10.738 1.00 91.50 82 ASP A CA 1
ATOM 658 C C . ASP A 1 82 ? -7.930 -9.962 -9.686 1.00 91.50 82 ASP A C 1
ATOM 660 O O . ASP A 1 82 ? -7.998 -10.890 -8.879 1.00 91.50 82 ASP A O 1
ATOM 664 N N . ALA A 1 83 ? -6.903 -9.108 -9.672 1.00 93.50 83 ALA A N 1
ATOM 665 C CA . ALA A 1 83 ? -5.825 -9.201 -8.701 1.00 93.50 83 ALA A CA 1
ATOM 666 C C . ALA A 1 83 ?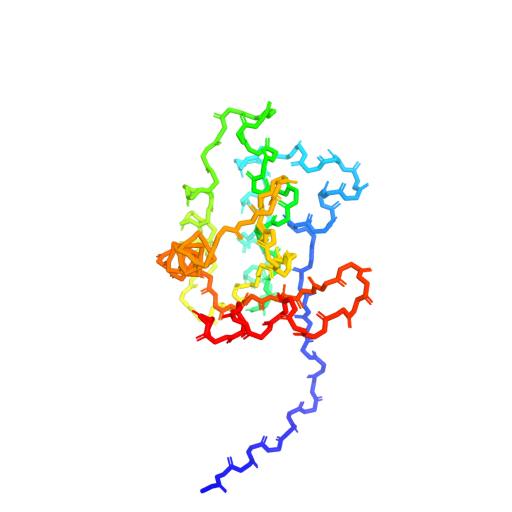 -6.305 -8.818 -7.289 1.00 93.50 83 ALA A C 1
ATOM 668 O O . ALA A 1 83 ? -6.904 -7.758 -7.073 1.00 93.50 83 ALA A O 1
ATOM 669 N N . ASN A 1 84 ? -5.963 -9.639 -6.298 1.00 94.06 84 ASN A N 1
ATOM 670 C CA . ASN A 1 84 ? -6.093 -9.296 -4.892 1.00 94.06 84 ASN A CA 1
ATOM 671 C C . ASN A 1 84 ? -4.971 -8.326 -4.505 1.00 94.06 84 ASN A C 1
ATOM 673 O O . ASN A 1 84 ? -3.793 -8.693 -4.439 1.00 94.06 84 ASN A O 1
ATOM 677 N N . LEU A 1 85 ? -5.359 -7.080 -4.245 1.00 95.12 85 LEU A N 1
ATOM 678 C CA . LEU A 1 85 ? -4.456 -6.033 -3.799 1.00 95.12 85 LEU A CA 1
ATOM 679 C C . LEU A 1 85 ? -4.600 -5.820 -2.299 1.00 95.12 85 LEU A C 1
ATOM 681 O O . LEU A 1 85 ? -5.626 -5.332 -1.820 1.00 95.12 85 LEU A O 1
ATOM 685 N N . GLN A 1 86 ? -3.549 -6.167 -1.563 1.00 94.69 86 GLN A N 1
ATOM 686 C CA . GLN A 1 86 ? -3.527 -6.091 -0.114 1.00 94.69 86 GLN A CA 1
ATOM 687 C C . GLN A 1 86 ? -2.649 -4.940 0.392 1.00 94.69 86 GLN A C 1
ATOM 689 O O . GLN A 1 86 ? -1.528 -4.740 -0.084 1.00 94.69 86 GLN A O 1
ATOM 694 N N . THR A 1 87 ? -3.116 -4.228 1.416 1.00 94.56 87 THR A N 1
ATOM 695 C CA . THR A 1 87 ? -2.317 -3.241 2.162 1.00 94.56 87 THR A CA 1
ATOM 696 C C . THR A 1 87 ? -2.151 -3.637 3.627 1.00 94.56 87 THR A C 1
ATOM 698 O O . THR A 1 87 ? -2.778 -4.586 4.107 1.00 94.56 87 THR A O 1
ATOM 701 N N . LEU A 1 88 ? -1.267 -2.927 4.333 1.00 92.62 88 LEU A N 1
ATOM 702 C CA . LEU A 1 88 ? -1.057 -3.068 5.773 1.00 92.62 88 LEU A CA 1
ATOM 703 C C . LEU A 1 88 ? -1.488 -1.784 6.496 1.00 92.62 88 LEU A C 1
ATOM 705 O O . LEU A 1 88 ? -0.993 -0.700 6.173 1.00 92.62 88 LEU A O 1
ATOM 709 N N . ALA A 1 89 ? -2.364 -1.932 7.489 1.00 91.75 89 ALA A N 1
ATOM 710 C CA . ALA A 1 89 ? -2.842 -0.869 8.368 1.00 91.75 89 ALA A CA 1
ATOM 711 C C . ALA A 1 89 ? -2.552 -1.209 9.839 1.00 91.75 89 ALA A C 1
ATOM 713 O O . ALA A 1 89 ? -2.561 -2.378 10.228 1.00 91.75 89 ALA A O 1
ATOM 714 N N . ARG A 1 90 ? -2.275 -0.184 10.649 1.00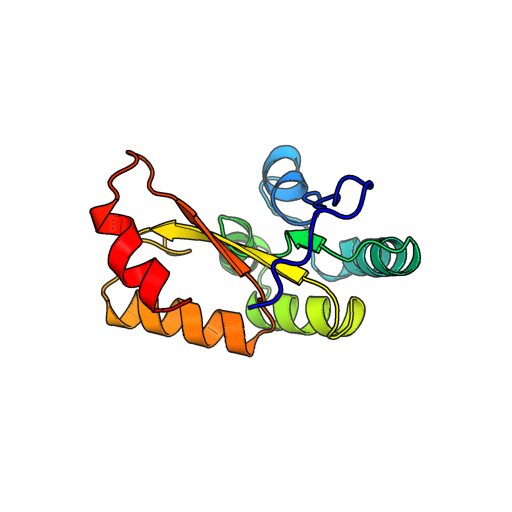 91.00 90 ARG A N 1
ATOM 715 C CA . ARG A 1 90 ? -1.955 -0.301 12.077 1.00 91.00 90 ARG A CA 1
ATOM 716 C C . ARG A 1 90 ? -3.122 0.191 12.934 1.00 91.00 90 ARG A C 1
ATOM 718 O O . ARG A 1 90 ? -3.129 1.363 13.303 1.00 91.00 90 ARG A O 1
ATOM 725 N N . GLY A 1 91 ? -4.097 -0.667 13.218 1.00 87.38 91 GLY A N 1
ATOM 726 C CA . GLY A 1 91 ? -5.228 -0.413 14.116 1.00 87.38 91 GLY A CA 1
ATOM 727 C C . GLY A 1 91 ? -5.812 0.993 13.979 1.00 87.38 91 GLY A C 1
ATOM 728 O O . GLY A 1 91 ? -6.129 1.443 12.877 1.00 87.38 91 GLY A O 1
ATOM 729 N N . ILE A 1 92 ? -5.878 1.715 15.098 1.00 88.75 92 ILE A N 1
ATOM 730 C CA . ILE A 1 92 ? -6.386 3.095 15.172 1.00 88.75 92 ILE A CA 1
ATOM 731 C C . ILE A 1 92 ? -5.527 4.124 14.421 1.00 88.75 92 ILE A C 1
ATOM 733 O O . ILE A 1 92 ? -6.005 5.198 14.069 1.00 88.75 92 ILE A O 1
ATOM 737 N N . ASN A 1 93 ? -4.259 3.821 14.148 1.00 88.12 93 ASN A N 1
ATOM 738 C CA . ASN A 1 93 ? -3.374 4.704 13.392 1.00 88.12 93 ASN A CA 1
ATOM 739 C C . ASN A 1 93 ? -3.528 4.518 11.879 1.00 88.12 93 ASN A C 1
ATOM 741 O O . ASN A 1 93 ? -3.219 5.432 11.124 1.00 88.12 93 ASN A O 1
ATOM 745 N N . THR A 1 94 ? -3.996 3.366 11.396 1.00 90.50 94 THR A N 1
ATOM 746 C CA . THR A 1 94 ? -4.047 3.017 9.963 1.00 90.50 94 THR A CA 1
ATOM 747 C C . THR A 1 94 ? -2.678 3.181 9.270 1.00 90.50 94 THR A C 1
ATOM 749 O O . THR A 1 94 ? -1.754 2.426 9.567 1.00 90.50 94 THR A O 1
ATOM 752 N N . VAL A 1 95 ? -2.517 4.165 8.381 1.00 90.38 95 VAL A N 1
ATOM 753 C CA . VAL A 1 95 ? -1.259 4.581 7.731 1.00 90.38 95 VAL A CA 1
ATOM 754 C C . VAL A 1 95 ? -0.725 5.919 8.266 1.00 90.38 95 VAL A C 1
ATOM 756 O O . VAL A 1 95 ? 0.257 6.456 7.752 1.00 90.38 95 VAL A O 1
ATOM 759 N N . MET A 1 96 ? -1.369 6.481 9.289 1.00 88.00 96 MET A N 1
ATOM 760 C CA . MET A 1 96 ? -1.005 7.750 9.916 1.00 88.00 96 MET A CA 1
ATOM 761 C C . MET A 1 96 ? 0.124 7.568 10.939 1.00 88.00 96 MET A C 1
ATOM 763 O O . MET A 1 96 ? 0.338 6.484 11.498 1.00 88.00 96 MET A O 1
ATOM 767 N N . LEU A 1 97 ? 0.865 8.654 11.180 1.00 86.56 97 LEU A N 1
ATOM 768 C CA . LEU A 1 97 ? 1.931 8.695 12.186 1.00 86.56 97 LEU A CA 1
ATOM 769 C C . LEU A 1 97 ? 1.378 8.741 13.614 1.00 86.56 97 LEU A C 1
ATOM 771 O O . LEU A 1 97 ? 1.996 8.168 14.509 1.00 86.56 97 LEU A O 1
ATOM 775 N N . ASP A 1 98 ? 0.209 9.354 13.792 1.00 86.06 98 ASP A N 1
ATOM 776 C CA . ASP A 1 98 ? -0.474 9.513 15.074 1.00 86.06 98 ASP A CA 1
ATOM 777 C C . ASP A 1 98 ? -1.825 8.780 15.081 1.00 86.06 98 ASP A C 1
ATOM 779 O O . ASP A 1 98 ? -2.199 8.108 14.114 1.00 86.06 98 ASP A O 1
ATOM 783 N N . THR A 1 99 ? -2.512 8.820 16.214 1.00 86.44 99 THR A N 1
ATOM 784 C CA . THR A 1 99 ? -3.792 8.166 16.457 1.00 86.44 99 THR A CA 1
ATOM 785 C C . THR A 1 99 ? -4.886 8.824 15.628 1.00 86.44 99 THR A C 1
ATOM 787 O O . THR A 1 99 ? -5.099 10.033 15.697 1.00 86.44 99 THR A O 1
ATOM 790 N N . GLY A 1 100 ? -5.588 8.017 14.836 1.00 84.19 100 GLY A N 1
ATOM 791 C CA . GLY A 1 100 ? -6.728 8.461 14.051 1.00 84.19 100 GLY A CA 1
ATOM 792 C C . GLY A 1 100 ? -8.011 8.497 14.869 1.00 84.19 100 GLY A C 1
ATOM 793 O O . GLY A 1 100 ? -8.257 7.620 15.697 1.00 84.19 100 GLY A O 1
ATOM 794 N N . SER A 1 101 ? -8.871 9.476 14.592 1.00 91.88 101 SER A N 1
ATOM 795 C CA . SER A 1 101 ? -10.268 9.406 15.015 1.00 91.88 101 SER A CA 1
ATOM 796 C C . SER A 1 101 ? -11.027 8.353 14.195 1.00 91.88 101 SER A C 1
ATOM 798 O O . SER A 1 101 ? -10.560 7.888 13.149 1.00 91.88 101 SER A O 1
ATOM 800 N N . ARG A 1 102 ? -12.233 7.988 14.640 1.00 91.88 102 ARG A N 1
ATOM 801 C CA . ARG A 1 102 ? -13.091 7.030 13.923 1.00 91.88 102 ARG A CA 1
ATOM 802 C C . ARG A 1 102 ? -13.419 7.494 12.502 1.00 91.88 102 ARG A C 1
ATOM 804 O O . ARG A 1 102 ? -13.449 6.686 11.580 1.00 91.88 102 ARG A O 1
ATOM 811 N N . GLU A 1 103 ? -13.601 8.793 12.303 1.00 93.12 103 GLU A N 1
ATOM 812 C CA . GLU A 1 103 ? -13.857 9.384 10.989 1.00 93.12 103 GLU A CA 1
ATOM 813 C C . GLU A 1 103 ? -12.659 9.203 10.051 1.00 93.12 103 GLU A C 1
ATOM 815 O O . GLU A 1 103 ? -12.839 8.917 8.870 1.00 93.12 103 GLU A O 1
ATOM 820 N N . LEU A 1 104 ? -11.430 9.313 10.568 1.00 93.62 104 LEU A N 1
ATOM 821 C CA . LEU A 1 104 ? -10.219 9.101 9.772 1.00 93.62 104 LEU A CA 1
ATOM 822 C C . LEU A 1 104 ? -10.012 7.625 9.416 1.00 93.62 104 LEU A C 1
ATOM 824 O O . LEU A 1 104 ? -9.553 7.328 8.314 1.00 93.62 104 LEU A O 1
ATOM 828 N N . ILE A 1 105 ? -10.375 6.704 10.311 1.00 93.25 105 ILE A N 1
ATOM 829 C CA . ILE A 1 105 ? -10.324 5.259 10.042 1.00 93.25 105 ILE A CA 1
ATOM 830 C C . ILE A 1 105 ? -11.317 4.878 8.932 1.00 93.25 105 ILE A C 1
ATOM 832 O O . ILE A 1 105 ? -10.950 4.173 7.991 1.00 93.25 105 ILE A O 1
ATOM 836 N N . ASP A 1 106 ? -12.549 5.388 9.007 1.00 94.31 106 ASP A N 1
ATOM 837 C CA . ASP A 1 106 ? -13.575 5.190 7.975 1.00 94.31 106 ASP A CA 1
ATOM 838 C C . ASP A 1 106 ? -13.153 5.816 6.634 1.00 94.31 106 ASP A C 1
ATOM 840 O O . ASP A 1 106 ? -13.239 5.178 5.580 1.00 94.31 106 ASP A O 1
ATOM 844 N N . LEU A 1 107 ? -12.604 7.035 6.666 1.00 94.38 107 LEU A N 1
ATOM 845 C CA . LEU A 1 107 ? -12.086 7.697 5.472 1.00 94.38 107 LEU A CA 1
ATOM 846 C C . LEU A 1 107 ? -10.931 6.910 4.840 1.00 94.38 107 LEU A C 1
ATOM 848 O O . LEU A 1 107 ? -10.893 6.769 3.618 1.00 94.38 107 LEU A O 1
ATOM 852 N N . HIS A 1 108 ? -10.015 6.370 5.646 1.00 94.44 108 HIS A N 1
ATOM 853 C CA . HIS A 1 108 ? -8.938 5.507 5.167 1.00 94.44 108 HIS A CA 1
ATOM 854 C C . HIS A 1 108 ? -9.496 4.300 4.403 1.00 94.44 108 HIS A C 1
ATOM 856 O O . HIS A 1 108 ? -9.085 4.069 3.266 1.00 94.44 108 HIS A O 1
ATOM 862 N N . ALA A 1 109 ? -10.458 3.571 4.979 1.00 93.88 109 ALA A N 1
ATOM 863 C CA . ALA A 1 109 ? -11.049 2.402 4.329 1.00 93.88 109 ALA A CA 1
ATOM 864 C C . ALA A 1 109 ? -11.726 2.771 2.997 1.00 93.88 109 ALA A C 1
ATOM 866 O O . ALA A 1 109 ? -11.427 2.174 1.960 1.00 93.88 109 ALA A O 1
ATOM 867 N N . LYS A 1 110 ? -12.549 3.829 2.990 1.00 95.56 110 LYS A N 1
ATOM 868 C CA . LYS A 1 110 ? -13.237 4.326 1.786 1.00 95.56 110 LYS A CA 1
ATOM 869 C C . LYS A 1 110 ? -12.270 4.750 0.686 1.00 95.56 110 LYS A C 1
ATOM 871 O O . LYS A 1 110 ? -12.472 4.409 -0.479 1.00 95.56 110 LYS A O 1
ATOM 876 N N . MET A 1 111 ? -11.217 5.483 1.040 1.00 95.31 111 MET A N 1
ATOM 877 C CA . MET A 1 111 ? -10.216 5.933 0.074 1.00 95.31 111 MET A CA 1
ATOM 878 C C . MET A 1 111 ? -9.426 4.751 -0.488 1.00 95.31 111 MET A C 1
ATOM 880 O O . MET A 1 111 ? -9.251 4.653 -1.699 1.00 95.31 111 MET A O 1
ATOM 884 N N . PHE A 1 112 ? -8.995 3.812 0.352 1.00 95.19 112 PHE A N 1
ATOM 885 C CA . PHE A 1 112 ? -8.229 2.657 -0.110 1.00 95.19 112 PHE A CA 1
ATOM 886 C C . PHE A 1 112 ? -9.060 1.736 -1.008 1.00 95.19 112 PHE A C 1
ATOM 888 O O . PHE A 1 112 ? -8.543 1.280 -2.031 1.00 95.19 112 PHE A O 1
ATOM 895 N N . ALA A 1 113 ? -10.337 1.516 -0.681 1.00 94.56 113 ALA A N 1
ATOM 896 C CA . ALA A 1 113 ? -11.272 0.779 -1.528 1.00 94.56 113 ALA A CA 1
ATOM 897 C C . ALA A 1 113 ? -11.489 1.482 -2.880 1.00 94.56 113 ALA A C 1
ATOM 899 O O . ALA A 1 113 ? -11.410 0.844 -3.930 1.00 94.56 113 ALA A O 1
ATOM 900 N N . LYS A 1 114 ? -11.677 2.811 -2.873 1.00 95.75 114 LYS A N 1
ATOM 901 C CA . LYS A 1 114 ? -11.804 3.623 -4.096 1.00 95.75 114 LYS A CA 1
ATOM 902 C C . LYS A 1 114 ? -10.588 3.480 -5.018 1.00 95.75 114 LYS A C 1
ATOM 904 O O . LYS A 1 114 ? -10.764 3.396 -6.227 1.00 95.75 114 LYS A O 1
ATOM 909 N N . HIS A 1 115 ? -9.386 3.415 -4.448 1.00 95.50 115 HIS A N 1
ATOM 910 C CA . HIS A 1 115 ? -8.121 3.266 -5.177 1.00 95.50 115 HIS A CA 1
ATOM 911 C C . HIS A 1 115 ? -7.709 1.794 -5.377 1.00 95.50 115 HIS A C 1
ATOM 913 O O . HIS A 1 115 ? -6.532 1.458 -5.514 1.00 95.50 115 HIS A O 1
ATOM 919 N N . GLY A 1 116 ? -8.687 0.884 -5.374 1.00 93.25 116 GLY A N 1
ATOM 920 C CA . GLY A 1 116 ? -8.507 -0.493 -5.817 1.00 93.25 116 GLY A CA 1
ATOM 921 C C . GLY A 1 116 ? -7.902 -1.444 -4.788 1.00 93.25 116 GLY A C 1
ATOM 922 O O . GLY A 1 116 ? -7.502 -2.537 -5.176 1.00 93.25 116 GLY A O 1
A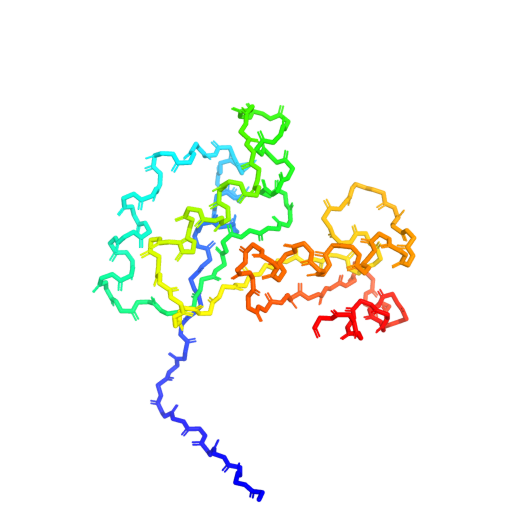TOM 923 N N . THR A 1 117 ? -7.832 -1.096 -3.502 1.00 95.38 117 THR A N 1
ATOM 924 C CA . THR A 1 117 ? -7.458 -2.063 -2.454 1.00 95.38 117 THR A CA 1
ATOM 925 C C . THR A 1 117 ? -8.568 -3.098 -2.282 1.00 95.38 117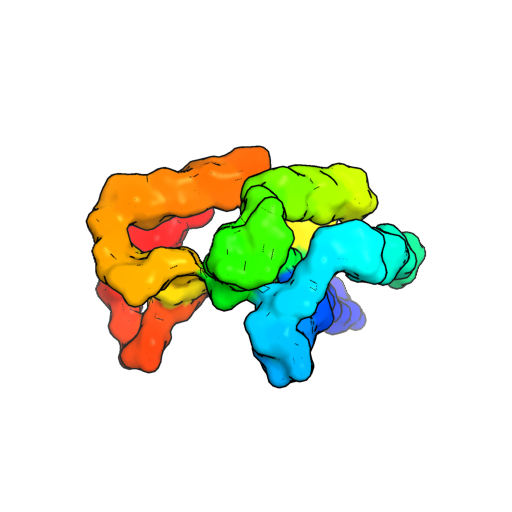 THR A C 1
ATOM 927 O O . THR A 1 117 ? -9.724 -2.736 -2.097 1.00 95.38 117 THR A O 1
ATOM 930 N N . THR A 1 118 ? -8.217 -4.383 -2.314 1.00 94.25 118 THR A N 1
ATOM 931 C CA . THR A 1 118 ? -9.154 -5.504 -2.122 1.00 94.25 118 THR A CA 1
ATOM 932 C C . THR A 1 118 ? -9.167 -5.997 -0.681 1.00 94.25 118 THR A C 1
ATOM 934 O O . THR A 1 118 ? -10.171 -6.507 -0.199 1.00 94.25 118 THR A O 1
ATOM 937 N N . THR A 1 119 ? -8.034 -5.920 0.014 1.00 92.75 119 THR A N 1
ATOM 938 C CA . THR A 1 119 ? -7.904 -6.471 1.365 1.00 92.75 119 THR A CA 1
ATOM 939 C C . THR A 1 119 ? -6.997 -5.586 2.207 1.00 92.75 119 THR A C 1
ATOM 941 O O . THR A 1 119 ? -5.905 -5.213 1.788 1.00 92.75 119 THR A O 1
ATOM 944 N N . ILE A 1 120 ? -7.415 -5.269 3.428 1.00 93.56 120 ILE A N 1
ATOM 945 C CA . ILE A 1 120 ? -6.581 -4.540 4.384 1.00 93.56 120 ILE A CA 1
ATOM 946 C C . ILE A 1 120 ? -6.188 -5.514 5.490 1.00 93.56 120 ILE A C 1
ATOM 948 O O . ILE A 1 120 ? -7.029 -6.004 6.240 1.00 93.56 120 ILE A O 1
ATOM 952 N N . ARG A 1 121 ? -4.890 -5.808 5.595 1.00 92.81 121 ARG A N 1
ATOM 953 C CA . ARG A 1 121 ? -4.351 -6.550 6.733 1.00 92.81 121 ARG A CA 1
ATOM 954 C C . ARG A 1 121 ? -4.151 -5.568 7.876 1.00 92.81 121 ARG A C 1
ATOM 956 O O . ARG A 1 121 ? -3.302 -4.683 7.793 1.00 92.81 121 ARG A O 1
ATOM 963 N N . ASN A 1 122 ? -4.930 -5.738 8.930 1.00 91.62 122 ASN A N 1
ATOM 964 C CA . ASN A 1 122 ? -4.909 -4.855 10.082 1.00 91.62 122 ASN A CA 1
ATOM 965 C C . ASN A 1 122 ? -4.191 -5.515 11.265 1.00 91.62 122 ASN A C 1
ATOM 967 O O . ASN A 1 122 ? -4.386 -6.706 11.510 1.00 91.62 122 ASN A O 1
ATOM 971 N N . PHE A 1 123 ? -3.361 -4.761 11.983 1.00 93.38 123 PHE A N 1
ATOM 972 C CA . PHE A 1 123 ? -2.676 -5.243 13.184 1.00 93.38 123 PHE A CA 1
ATOM 973 C C . PHE A 1 123 ? -2.552 -4.142 14.238 1.00 93.38 123 PHE A C 1
ATOM 975 O O . PHE A 1 123 ? -2.516 -2.958 13.910 1.00 93.38 123 PHE A O 1
ATOM 982 N N . ASP A 1 124 ? -2.458 -4.542 15.502 1.00 92.56 124 ASP A N 1
ATOM 983 C CA . ASP A 1 124 ? -2.185 -3.652 16.628 1.00 92.56 124 ASP A CA 1
ATOM 984 C C . ASP A 1 124 ? -0.800 -3.983 17.193 1.00 92.56 124 ASP A C 1
ATOM 986 O O . ASP A 1 124 ? -0.399 -5.147 17.231 1.00 92.56 124 ASP A O 1
ATOM 990 N N . ALA A 1 125 ? -0.046 -2.966 17.607 1.00 89.81 125 ALA A N 1
ATOM 991 C CA . ALA A 1 125 ? 1.332 -3.155 18.060 1.00 89.81 125 ALA A CA 1
ATOM 992 C C . ALA A 1 125 ? 1.439 -3.960 19.369 1.00 89.81 125 ALA A C 1
ATOM 994 O O . ALA A 1 125 ? 2.478 -4.570 19.619 1.00 89.81 125 ALA A O 1
ATOM 995 N N . LEU A 1 126 ? 0.385 -3.963 20.190 1.00 93.25 126 LEU A N 1
ATOM 996 C CA . LEU A 1 126 ? 0.303 -4.663 21.473 1.00 93.25 126 LEU A CA 1
ATOM 997 C C . LEU A 1 126 ? -0.714 -5.814 21.452 1.00 93.25 126 LEU A C 1
ATOM 999 O O . LEU A 1 126 ? -0.955 -6.431 22.488 1.00 93.25 126 LEU A O 1
ATOM 1003 N N . ASN A 1 127 ? -1.269 -6.138 20.280 1.00 91.81 127 ASN A N 1
ATOM 1004 C CA . ASN A 1 127 ? -2.364 -7.093 20.103 1.00 91.81 127 ASN A CA 1
ATOM 1005 C C . ASN A 1 127 ? -3.631 -6.738 20.903 1.00 91.81 127 ASN A C 1
ATOM 1007 O O . ASN A 1 127 ? -4.374 -7.632 21.312 1.00 91.81 127 ASN A O 1
ATOM 1011 N N . ASP A 1 128 ? -3.900 -5.448 21.112 1.00 92.19 128 ASP A N 1
ATOM 1012 C CA . ASP A 1 128 ? -5.178 -5.014 21.667 1.00 92.19 128 ASP A CA 1
ATOM 1013 C C . ASP A 1 128 ? -6.273 -5.106 20.596 1.00 92.19 128 ASP A C 1
ATOM 1015 O O . ASP A 1 128 ? -6.301 -4.359 19.615 1.00 92.19 128 ASP A O 1
ATOM 1019 N N . VAL A 1 129 ? -7.196 -6.048 20.787 1.00 92.50 129 VAL A N 1
ATOM 1020 C CA . VAL A 1 129 ? -8.307 -6.299 19.863 1.00 92.50 129 VAL A CA 1
ATOM 1021 C C . VAL A 1 129 ? -9.273 -5.110 19.804 1.00 92.50 129 VAL A C 1
ATOM 1023 O O . VAL A 1 129 ? -9.881 -4.879 18.757 1.00 92.50 129 VAL A O 1
ATOM 1026 N N . GLN A 1 130 ? -9.383 -4.308 20.869 1.00 91.75 130 GLN A N 1
ATOM 1027 C CA . GLN A 1 130 ? -10.273 -3.141 20.891 1.00 91.75 130 GLN A CA 1
ATOM 1028 C C . GLN A 1 130 ? -9.840 -2.083 19.866 1.00 91.75 130 GLN A C 1
ATOM 1030 O O . GLN A 1 130 ? -10.679 -1.444 19.231 1.00 91.75 130 GLN A O 1
ATOM 1035 N N . ASN A 1 131 ? -8.534 -1.966 19.614 1.00 90.38 131 ASN A N 1
ATOM 1036 C CA . ASN A 1 131 ? -7.985 -1.061 18.600 1.00 90.38 131 ASN A CA 1
ATOM 1037 C C . ASN A 1 131 ? -8.249 -1.532 17.159 1.00 90.38 131 ASN A C 1
ATOM 1039 O O . ASN A 1 131 ? -8.097 -0.756 16.208 1.00 90.38 131 ASN A O 1
ATOM 1043 N N . LEU A 1 132 ? -8.638 -2.797 16.983 1.00 91.31 132 LEU A N 1
ATOM 1044 C CA . LEU A 1 132 ? -8.907 -3.415 15.684 1.00 91.31 132 LEU A CA 1
ATOM 1045 C C . LEU A 1 132 ? -10.396 -3.484 15.353 1.00 91.31 132 LEU A C 1
ATOM 1047 O O . LEU A 1 132 ? -10.741 -3.557 14.177 1.00 91.31 132 LEU A O 1
ATOM 1051 N N . GLU A 1 133 ? -11.271 -3.446 16.359 1.00 92.81 133 GLU A N 1
ATOM 1052 C CA . GLU A 1 133 ? -12.708 -3.678 16.196 1.00 92.81 133 GLU A CA 1
ATOM 1053 C C . GLU A 1 133 ? -13.341 -2.715 15.185 1.00 92.81 133 GLU A C 1
ATOM 1055 O O . GLU A 1 133 ? -13.949 -3.144 14.207 1.00 92.81 133 GLU A O 1
ATOM 1060 N N . TYR A 1 134 ? -13.152 -1.408 15.380 1.00 91.81 134 TYR A N 1
ATOM 1061 C CA . TYR A 1 134 ? -13.776 -0.410 14.513 1.00 91.81 134 TYR A CA 1
ATOM 1062 C C . TYR A 1 134 ? -13.199 -0.428 13.093 1.00 91.81 134 TYR A C 1
ATOM 1064 O O . TYR A 1 134 ? -13.936 -0.364 12.115 1.00 91.81 134 TYR A O 1
ATOM 1072 N N . SER A 1 135 ? -11.878 -0.564 12.959 1.00 89.94 135 SER A N 1
ATOM 1073 C CA . SER A 1 135 ? -11.238 -0.632 11.642 1.00 89.94 135 SER A CA 1
ATOM 1074 C C . SER A 1 135 ? -11.654 -1.890 10.878 1.00 89.94 135 SER A C 1
ATOM 1076 O O . SER A 1 135 ? -11.872 -1.799 9.677 1.00 89.94 135 SER A O 1
ATOM 1078 N N . ALA A 1 136 ? -11.849 -3.028 11.552 1.00 89.56 136 ALA A N 1
ATOM 1079 C CA . ALA A 1 136 ? -12.368 -4.249 10.937 1.00 89.56 136 ALA A CA 1
ATOM 1080 C C . ALA A 1 136 ? -13.821 -4.119 10.443 1.00 89.56 136 ALA A C 1
ATOM 1082 O O . ALA A 1 136 ? -14.185 -4.790 9.486 1.00 89.56 136 ALA A O 1
ATOM 1083 N N . GLN A 1 137 ? -14.640 -3.261 11.060 1.00 92.06 137 GLN A N 1
ATOM 1084 C CA . GLN A 1 137 ? -16.017 -2.994 10.615 1.00 92.06 137 GLN A CA 1
ATOM 1085 C C . GLN A 1 137 ? -16.085 -2.097 9.368 1.00 92.06 137 GLN A C 1
ATOM 1087 O O . GLN A 1 137 ? -17.095 -2.106 8.667 1.00 92.06 137 GLN A O 1
ATOM 1092 N N . CYS A 1 138 ? -15.042 -1.303 9.107 1.00 88.44 138 CYS A N 1
ATOM 1093 C CA . CYS A 1 138 ? -14.985 -0.380 7.971 1.00 88.44 138 CYS A CA 1
ATOM 1094 C C . CYS A 1 138 ? -14.449 -1.010 6.673 1.00 88.44 138 CYS A C 1
ATOM 1096 O O . CYS A 1 138 ? -14.584 -0.385 5.621 1.00 88.44 138 CYS A O 1
ATOM 1098 N N . ILE A 1 139 ? -13.777 -2.165 6.760 1.00 77.69 139 ILE A N 1
ATOM 1099 C CA . ILE A 1 139 ? -13.050 -2.825 5.658 1.00 77.69 139 ILE A CA 1
ATOM 1100 C C . ILE A 1 139 ? -13.957 -3.807 4.921 1.00 77.69 139 ILE A C 1
ATOM 1102 O O . ILE A 1 139 ? -14.629 -4.613 5.600 1.00 77.69 139 ILE A O 1
#

InterPro domains:
  IPR013785 Aldolase-type TIM barrel [G3DSA:3.20.20.70] (11-139)

Organism: NCBI:txid28198

Foldseek 3Di:
DDPPDDDPDDQDAAECQPPVCCVPVVLQDDLVVCLVVLLVCLVVVRQHYAHDAAVNCVCCVPPVVHHRLVSLLSSCVRNDLRGAYEYEQAQQQGRHPDGHDLVVLLVSLVSCVVSRHRYYHYHYPVRDVVSHVSSVVND

=== Feature glossary ===
The features interleaved in this record are:

— What the protein is —

Sequence gives the chain of amino acids in standard one-letter code (A=alanine, C=cysteine, …, Y=tyrosine), read N→C. It is the only feature that is directly encoded by the gene; all structural features are derived from the folded form of this sequence.

Database cross-references. InterPro integrates a dozen domain/family signature databases into unified entries with residue-range hits. GO terms attach function/process/location labels with evidence codes. CATH codes position the fold in a four-level structural taxonomy. Organism is the NCBI-taxonomy species name.

— Where its atoms are —

Atomic coordinates in PDBx/mmCIF format — the same representation the Protein Data Bank distributes. Each line of the _atom_site loop places one backbone atom in Cartesian space (units: ångströms, origin: arbitrary).

The six renders are orthographic views along the three Cartesian axes in both directions. Representation (cartoon, sticks, or surf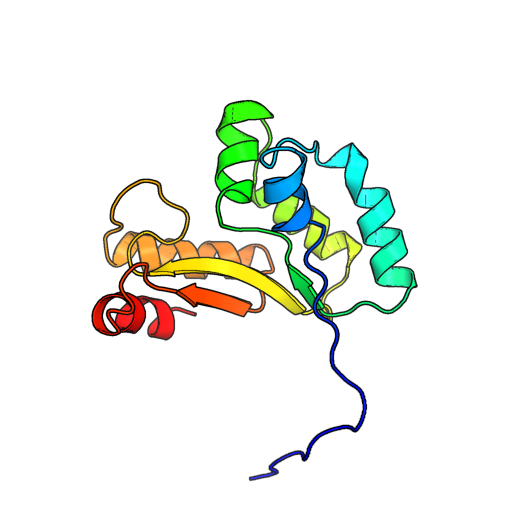ace) and color scheme (sequence-rainbow or by-chain) vary across proteins so the training set covers all the common visualization conventions.

— Local backbone conformation —

Eight-state secondary structure (DSSP): H is the canonical α-helix, G the tighter 3₁₀-helix, I the wider π-helix; E/B are β-structure, T and S are turns and bends, and '-' is everything else. DSSP derives these from the pattern of main-chain N–H···O=C hydrogen bonds, not from the sequence.

P-SEA three-state annotation labels each residue as helix, strand, or coil based purely on the geometry of the Cα trace. It serves as a fallback when the full backbone (and thus DSSP) is unavailable.

The φ/ψ torsion pair specifies the backbone conformation at each residue. φ rotates about the N–Cα bond, ψ about the Cα–C bond. Steric clashes forbid most of the (φ, ψ) plane — the allowed regions (α-helix basin, β-sheet basin, left-handed helix) are the Ramachandran-allowed regions.

— Global shape and packing —

The geometric summary reports three shape descriptors. Rg (radius of gyration) measures how spread out the Cα atoms are about their centre of mass; compact globular proteins have small Rg, elongated or unfolded ones large. Cα contacts (<8 Å, |i−j|>4) count long-range residue pairs in spatial proximity — high for tightly packed folds, near zero for rods or random coil. The bounding-box extents give the protein's footprint along x, y, z in Å.

Solvent-accessible surface area (SASA) is the area in Å² traced out by the centre of a 1.4 Å probe sphere (a water molecule) rolled over the protein's van der Waals surface (Shrake–Rupley / Lee–Richards construction). Buried residues have near-zero SASA; fully exposed residues can exceed 200 Å². The total SASA scales roughly with the number of surface residues.

The contact map is a binary N×N matrix image: pixel (i, j) is dark where Cα_i and Cα_j are within 8 Å and |i−j|>4. Because the |i−j|>4 filter removes local helical contacts, off-diagonal stripes parallel to the main diagonal indicate parallel β-sheets; stripes perpendicular to it indicate antiparallel β-sheets. The Ramachandran plot scatters every residue's (φ, ψ) pair against the sterically allowed regions. The PAE heatmap renders the predicted-aligned-error matrix.

— Structural neighborhood —

3Di is Foldseek's structural alphabet. Each residue is assigned one of twenty discrete states based on how its Cα sits relative to its spatial (not sequential) neighbors. Aligning 3Di strings finds structural homologs roughly as well as full 3D superposition, but orders of magnitude faster.

Nearest PDB neighbors are the top structural matches found by Foldseek when searching this structure against the entire Protein Data Bank. Each hit reports a TM-score (0 to 1; >0.5 almost always implies the same fold) and an E-value. These are *structural* homologs — they may share no detectable sequence similarity.

— Confidence and disorder —

For AlphaFold models, the B-factor field carries pLDDT — the model's own estimate of local accuracy on a 0–100 scale. Regions with pLDDT<50 should be treated as essentially unmodeled; they often correspond to intrinsically disordered segments.

Crystallographic B-factors measure how much each atom's electron density is smeared out, in Å². They rise in mobile loops and surface residues and fall in the buried interior. In AlphaFold models this column is repurposed to hold pLDDT instead.

Predicted aligned error is AlphaFold's pairwise confidence. Unlike pLDDT (per-residue), PAE is per-residue-pair and captures whether two parts of the structure are correctly placed relative to each other. Units are ångströms of expected positional error.